Protein AF-P90569-F1 (afdb_monomer)

Structure (mmCIF, N/CA/C/O backbone):
data_AF-P90569-F1
#
_entry.id   AF-P90569-F1
#
loop_
_atom_site.group_PDB
_atom_site.id
_atom_site.type_symbol
_atom_site.label_atom_id
_atom_site.label_alt_id
_atom_site.label_comp_id
_atom_site.label_asym_id
_atom_site.label_entity_id
_atom_site.label_seq_id
_atom_site.pdbx_PDB_ins_code
_atom_site.Cartn_x
_atom_site.Cartn_y
_atom_site.Cartn_z
_atom_site.occupancy
_atom_site.B_iso_or_equiv
_atom_site.auth_seq_id
_atom_site.auth_comp_id
_atom_site.auth_asym_id
_atom_site.auth_atom_id
_atom_site.pdbx_PDB_model_num
ATOM 1 N N . THR A 1 1 ? 1.693 -11.062 -20.448 1.00 50.91 1 THR A N 1
ATOM 2 C CA . THR A 1 1 ? 1.460 -10.858 -19.003 1.00 50.91 1 THR A CA 1
ATOM 3 C C . THR A 1 1 ? 1.700 -9.396 -18.715 1.00 50.91 1 THR A C 1
ATOM 5 O O . THR A 1 1 ? 2.705 -8.881 -19.175 1.00 50.91 1 THR A O 1
ATOM 8 N N . ARG A 1 2 ? 0.749 -8.694 -18.090 1.00 66.25 2 ARG A N 1
ATOM 9 C CA . ARG A 1 2 ? 0.922 -7.277 -17.730 1.00 66.25 2 ARG A CA 1
ATOM 10 C C . ARG A 1 2 ? 2.099 -7.186 -16.749 1.00 66.25 2 ARG A C 1
ATOM 12 O O . ARG A 1 2 ? 2.153 -8.010 -15.838 1.00 66.25 2 ARG A O 1
ATOM 19 N N . ASP A 1 3 ? 3.040 -6.268 -16.967 1.00 85.44 3 ASP A N 1
ATOM 20 C CA . ASP A 1 3 ? 4.268 -6.139 -16.165 1.00 85.44 3 ASP A CA 1
ATOM 21 C C . ASP A 1 3 ? 3.945 -5.659 -14.740 1.00 85.44 3 ASP A C 1
ATOM 23 O O . ASP A 1 3 ? 4.013 -4.471 -14.423 1.00 85.44 3 ASP A O 1
ATOM 27 N N . ILE A 1 4 ? 3.530 -6.591 -13.882 1.00 91.81 4 ILE A N 1
ATOM 28 C CA . ILE A 1 4 ? 3.289 -6.360 -12.458 1.00 91.81 4 ILE A CA 1
ATOM 29 C C . ILE A 1 4 ? 4.580 -6.731 -11.718 1.00 91.81 4 ILE A C 1
ATOM 31 O O . ILE A 1 4 ? 5.033 -7.874 -11.834 1.00 91.81 4 ILE A O 1
ATOM 35 N N . PRO A 1 5 ? 5.204 -5.797 -10.983 1.00 95.25 5 PRO A N 1
ATOM 36 C CA . PRO A 1 5 ? 6.446 -6.083 -10.280 1.00 95.25 5 PRO A CA 1
ATOM 37 C C . PRO A 1 5 ? 6.232 -7.054 -9.113 1.00 95.25 5 PRO A C 1
ATOM 39 O O . PRO A 1 5 ? 5.121 -7.235 -8.614 1.00 95.25 5 PRO A O 1
ATOM 42 N N . ALA A 1 6 ? 7.326 -7.644 -8.628 1.00 96.00 6 ALA A N 1
ATOM 43 C CA . ALA A 1 6 ? 7.306 -8.407 -7.385 1.00 96.00 6 ALA A CA 1
ATOM 44 C C . ALA A 1 6 ? 6.777 -7.551 -6.218 1.00 96.00 6 ALA A C 1
ATOM 46 O O . ALA A 1 6 ? 7.009 -6.342 -6.172 1.00 96.00 6 ALA A O 1
ATOM 47 N N . ASN A 1 7 ? 6.108 -8.201 -5.261 1.00 96.62 7 ASN A N 1
ATOM 48 C CA . ASN A 1 7 ? 5.498 -7.577 -4.078 1.00 96.62 7 ASN A CA 1
ATOM 49 C C . ASN A 1 7 ? 4.382 -6.564 -4.394 1.00 96.62 7 ASN A C 1
ATOM 51 O O . ASN A 1 7 ? 4.144 -5.642 -3.611 1.00 96.62 7 ASN A O 1
ATOM 55 N N . ALA A 1 8 ? 3.690 -6.736 -5.522 1.00 96.75 8 ALA A N 1
ATOM 56 C CA . ALA A 1 8 ? 2.522 -5.950 -5.893 1.00 96.75 8 ALA A CA 1
ATOM 57 C C . ALA A 1 8 ? 1.290 -6.833 -6.137 1.00 96.75 8 ALA A C 1
ATOM 59 O O . ALA A 1 8 ? 1.397 -7.949 -6.643 1.00 96.75 8 ALA A O 1
ATOM 60 N N . GLY A 1 9 ? 0.116 -6.304 -5.798 1.00 94.06 9 GLY A N 1
ATOM 61 C CA . GLY A 1 9 ? -1.180 -6.801 -6.251 1.00 94.06 9 GLY A CA 1
ATOM 62 C C . GLY A 1 9 ? -1.674 -5.994 -7.452 1.00 94.06 9 GLY A C 1
ATOM 63 O O . GLY A 1 9 ? -1.355 -4.812 -7.581 1.00 94.06 9 GLY A O 1
ATOM 64 N N . CYS A 1 10 ? -2.453 -6.626 -8.327 1.00 92.69 10 CYS A N 1
ATOM 65 C CA . CYS A 1 10 ? -3.126 -5.968 -9.447 1.00 92.69 10 CYS A CA 1
ATOM 66 C C . CYS A 1 10 ? -4.597 -5.740 -9.104 1.00 92.69 10 CYS A C 1
ATOM 68 O O . CYS A 1 10 ? -5.242 -6.627 -8.547 1.00 92.69 10 CYS A O 1
ATOM 70 N N . PHE A 1 11 ? -5.118 -4.574 -9.464 1.00 89.25 11 PHE A N 1
ATOM 71 C CA . PHE A 1 11 ? -6.522 -4.222 -9.346 1.00 89.25 11 PHE A CA 1
ATOM 72 C C . PHE A 1 11 ? -7.046 -3.760 -10.703 1.00 89.25 11 PHE A C 1
ATOM 74 O O . PHE A 1 11 ? -6.391 -2.981 -11.399 1.00 89.25 11 PHE A O 1
ATOM 81 N N . ARG A 1 12 ? -8.236 -4.233 -11.075 1.00 91.00 12 ARG A N 1
ATOM 82 C CA . ARG A 1 12 ? -8.937 -3.818 -12.288 1.00 91.00 12 ARG A CA 1
ATOM 83 C C . ARG A 1 12 ? -10.201 -3.065 -11.906 1.00 91.00 12 ARG A C 1
ATOM 85 O O . ARG A 1 12 ? -11.041 -3.592 -11.192 1.00 91.00 12 ARG A O 1
ATOM 92 N N . TYR A 1 13 ? -10.325 -1.855 -12.425 1.00 86.81 13 TYR A N 1
ATOM 93 C CA . TYR A 1 13 ? -11.506 -1.017 -12.292 1.00 86.81 13 TYR A CA 1
ATOM 94 C C . TYR A 1 13 ? -12.603 -1.439 -13.278 1.00 86.81 13 TYR A C 1
ATOM 96 O O . TYR A 1 13 ? -12.315 -1.970 -14.356 1.00 86.81 13 TYR A O 1
ATOM 104 N N . ASP A 1 14 ? -13.854 -1.092 -12.967 1.00 87.12 14 ASP A N 1
ATOM 105 C CA . ASP A 1 14 ? -15.026 -1.363 -13.819 1.00 87.12 14 ASP A CA 1
ATOM 106 C C . ASP A 1 14 ? -14.909 -0.758 -15.225 1.00 87.12 14 ASP A C 1
ATOM 108 O O . ASP A 1 14 ? -15.398 -1.318 -16.203 1.00 87.12 14 ASP A O 1
ATOM 112 N N . ASN A 1 15 ? -14.211 0.376 -15.353 1.00 91.00 15 ASN A N 1
ATOM 113 C CA . ASN A 1 15 ? -13.942 1.021 -16.642 1.00 91.00 15 ASN A CA 1
ATOM 114 C C . ASN A 1 15 ? -12.847 0.315 -17.469 1.00 91.00 15 ASN A C 1
ATOM 116 O O . ASN A 1 15 ? -12.463 0.807 -18.528 1.00 91.00 15 ASN A O 1
ATOM 120 N N . GLY A 1 16 ? -12.331 -0.82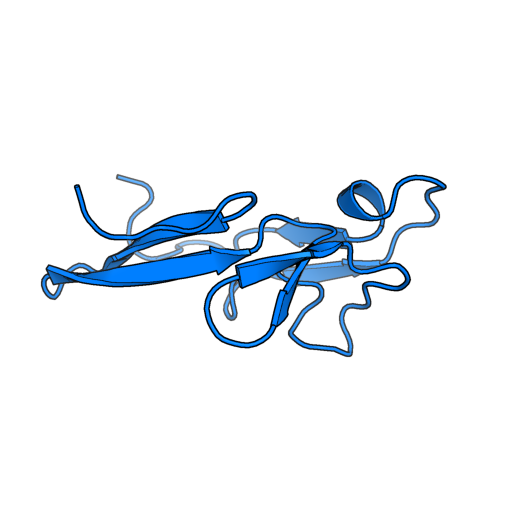2 -16.992 1.00 90.06 16 GLY A N 1
ATOM 121 C CA . GLY A 1 16 ? -11.311 -1.624 -17.660 1.00 90.06 16 GLY A CA 1
ATOM 122 C C . GLY A 1 16 ? -9.871 -1.172 -17.414 1.00 90.06 16 GLY A C 1
ATOM 123 O O . GLY A 1 16 ? -8.948 -1.859 -17.857 1.00 90.06 16 GLY A O 1
ATOM 124 N N . ASN A 1 17 ? -9.653 -0.065 -16.697 1.00 90.38 17 ASN A N 1
ATOM 125 C CA . ASN A 1 17 ? -8.313 0.329 -16.276 1.00 90.38 17 ASN A CA 1
ATOM 126 C C . ASN A 1 17 ? -7.763 -0.704 -15.295 1.00 90.38 17 ASN A C 1
ATOM 128 O O . ASN A 1 17 ? -8.493 -1.216 -14.452 1.00 90.38 17 ASN A O 1
ATOM 132 N N . GLU A 1 18 ? -6.464 -0.975 -15.364 1.00 91.19 18 GLU A N 1
ATOM 133 C CA . GLU A 1 18 ? -5.801 -1.760 -14.324 1.00 91.19 18 GLU A CA 1
ATOM 134 C C . GLU A 1 18 ? -4.643 -0.964 -13.766 1.00 91.19 18 GLU A C 1
ATOM 136 O O . GLU A 1 18 ? -3.935 -0.256 -14.490 1.00 91.19 18 GLU A O 1
ATOM 141 N N . GLU A 1 19 ? -4.449 -1.135 -12.476 1.00 91.56 19 GLU A N 1
ATOM 142 C CA . GLU A 1 19 ? -3.349 -0.590 -11.721 1.00 91.56 19 GLU A CA 1
ATOM 143 C C . GLU A 1 19 ? -2.718 -1.698 -10.894 1.00 91.56 19 GLU A C 1
ATOM 145 O O . GLU A 1 19 ? -3.336 -2.719 -10.596 1.00 91.56 19 GLU A O 1
ATOM 150 N N . TRP A 1 20 ? -1.483 -1.477 -10.479 1.00 93.56 20 TRP A N 1
ATOM 151 C CA . TRP A 1 20 ? -0.865 -2.296 -9.456 1.00 93.56 20 TRP A CA 1
ATOM 152 C C . TRP A 1 20 ? -0.529 -1.429 -8.255 1.00 93.56 20 TRP A C 1
ATOM 154 O O . TRP A 1 20 ? -0.214 -0.241 -8.379 1.00 93.56 20 TRP A O 1
ATOM 164 N N . ARG A 1 21 ? -0.575 -2.046 -7.081 1.00 94.06 21 ARG A N 1
ATOM 165 C CA . ARG A 1 21 ? -0.201 -1.434 -5.809 1.00 94.06 21 ARG A CA 1
ATOM 166 C C . ARG A 1 21 ? 0.697 -2.388 -5.050 1.00 94.06 21 ARG A C 1
ATOM 168 O O . ARG A 1 21 ? 0.548 -3.601 -5.165 1.00 94.06 21 ARG A O 1
ATOM 175 N N . CYS A 1 22 ? 1.634 -1.845 -4.286 1.00 96.44 22 CYS A N 1
ATOM 176 C CA . CYS A 1 22 ? 2.484 -2.669 -3.439 1.00 96.44 22 CYS A CA 1
ATOM 177 C C . CYS A 1 22 ? 1.657 -3.349 -2.343 1.00 96.44 22 CYS A C 1
ATOM 179 O O . CYS A 1 22 ? 0.674 -2.786 -1.865 1.00 96.44 22 CYS A O 1
ATOM 181 N N . LEU A 1 23 ? 2.054 -4.561 -1.963 1.00 96.31 23 LEU A N 1
ATOM 182 C CA . LEU A 1 23 ? 1.496 -5.251 -0.803 1.00 96.31 23 LEU A CA 1
ATOM 183 C C . LEU A 1 23 ? 1.836 -4.484 0.485 1.00 96.31 23 LEU A C 1
ATOM 185 O O . LEU A 1 23 ? 2.782 -3.696 0.521 1.00 96.31 23 LEU A O 1
ATOM 189 N N . LEU A 1 24 ? 1.094 -4.736 1.565 1.00 95.88 24 LEU A N 1
ATOM 190 C CA . LEU A 1 24 ? 1.394 -4.128 2.863 1.00 95.88 24 LEU A CA 1
ATOM 191 C C . LEU A 1 24 ? 2.803 -4.493 3.336 1.00 95.88 24 LEU A C 1
ATOM 193 O O . LEU A 1 24 ? 3.260 -5.624 3.176 1.00 95.88 24 LEU A O 1
ATOM 197 N N . GLY A 1 25 ? 3.490 -3.510 3.918 1.00 95.44 25 GLY A N 1
ATOM 198 C CA . GLY A 1 25 ? 4.913 -3.615 4.243 1.00 95.44 25 GLY A CA 1
ATOM 199 C C . GLY A 1 25 ? 5.844 -3.359 3.056 1.00 95.44 25 GLY A C 1
ATOM 200 O O . GLY A 1 25 ? 7.053 -3.482 3.217 1.00 95.44 25 GLY A O 1
ATOM 201 N N . TYR A 1 26 ? 5.315 -2.975 1.889 1.00 96.94 26 TYR A N 1
ATOM 202 C CA . TYR A 1 26 ? 6.092 -2.542 0.730 1.00 96.94 26 TYR A CA 1
ATOM 203 C C . TYR A 1 26 ? 5.629 -1.170 0.236 1.00 96.94 26 TYR A C 1
ATOM 205 O O . TYR A 1 26 ? 4.451 -0.818 0.297 1.00 96.94 26 TYR A O 1
ATOM 213 N N . LYS A 1 27 ? 6.563 -0.400 -0.318 1.00 95.19 27 LYS A N 1
ATOM 214 C CA . LYS A 1 27 ? 6.325 0.920 -0.902 1.00 95.19 27 LYS A CA 1
ATOM 215 C C . LYS A 1 27 ? 6.793 0.985 -2.346 1.00 95.19 27 LYS A C 1
ATOM 217 O O . LYS A 1 27 ? 7.755 0.326 -2.749 1.00 95.19 27 LYS A O 1
ATOM 222 N N . LYS A 1 28 ? 6.118 1.832 -3.120 1.00 94.44 28 LYS A N 1
ATOM 223 C CA . LYS A 1 28 ? 6.446 2.063 -4.523 1.00 94.44 28 LYS A CA 1
ATOM 224 C C . LYS A 1 28 ? 7.780 2.797 -4.634 1.00 94.44 28 LYS A C 1
ATOM 226 O O . LYS A 1 28 ? 7.968 3.849 -4.029 1.00 94.44 28 LYS A O 1
ATOM 231 N N . ASN A 1 29 ? 8.677 2.251 -5.442 1.00 95.06 29 ASN A N 1
ATOM 232 C CA . ASN A 1 29 ? 9.923 2.887 -5.840 1.00 95.06 29 ASN A CA 1
ATOM 233 C C . ASN A 1 29 ? 10.066 2.739 -7.357 1.00 95.06 29 ASN A C 1
ATOM 235 O O . ASN A 1 29 ? 10.439 1.679 -7.856 1.00 95.06 29 ASN A O 1
ATOM 239 N N . ASN A 1 30 ? 9.721 3.790 -8.102 1.00 92.94 30 ASN A N 1
ATOM 240 C CA . ASN A 1 30 ? 9.577 3.739 -9.560 1.00 92.94 30 ASN A CA 1
ATOM 241 C C . ASN A 1 30 ? 8.600 2.623 -9.993 1.00 92.94 30 ASN A C 1
ATOM 243 O O . ASN A 1 30 ? 7.424 2.647 -9.616 1.00 92.94 30 ASN A O 1
ATOM 247 N N . ASN A 1 31 ? 9.086 1.641 -10.755 1.00 93.81 31 ASN A N 1
ATOM 248 C CA . ASN A 1 31 ? 8.310 0.516 -11.278 1.00 93.81 31 ASN A CA 1
ATOM 249 C C . ASN A 1 31 ? 8.474 -0.764 -10.439 1.00 93.81 31 ASN A C 1
ATOM 251 O O . ASN A 1 31 ? 8.214 -1.854 -10.938 1.00 93.81 31 ASN A O 1
ATOM 255 N N . THR A 1 32 ? 8.921 -0.659 -9.184 1.00 95.69 32 THR A N 1
ATOM 256 C CA . THR A 1 32 ? 9.066 -1.803 -8.273 1.00 95.69 32 THR A CA 1
ATOM 257 C C . THR A 1 32 ? 8.467 -1.519 -6.897 1.00 95.69 32 THR A C 1
ATOM 259 O O . THR A 1 32 ? 8.172 -0.371 -6.547 1.00 95.69 32 THR A O 1
ATOM 262 N N . CYS A 1 33 ? 8.287 -2.581 -6.111 1.00 97.38 33 CYS A N 1
ATOM 263 C CA . CYS A 1 33 ? 7.884 -2.511 -4.712 1.00 97.38 33 CYS A CA 1
ATOM 264 C C . CYS A 1 33 ? 9.035 -2.987 -3.824 1.00 97.38 33 CYS A C 1
ATOM 266 O O . CYS A 1 33 ? 9.438 -4.152 -3.875 1.00 97.38 33 CYS A O 1
ATOM 268 N N . LEU A 1 34 ? 9.568 -2.065 -3.023 1.00 96.88 34 LEU A N 1
ATOM 269 C CA . LEU A 1 34 ? 10.619 -2.332 -2.040 1.00 96.88 34 LEU A CA 1
ATOM 270 C C . LEU A 1 34 ? 10.013 -2.398 -0.646 1.00 96.88 34 LEU A C 1
ATOM 272 O O . LEU A 1 34 ? 8.974 -1.791 -0.407 1.00 96.88 34 LEU A O 1
ATOM 276 N N . GLU A 1 35 ? 10.658 -3.114 0.268 1.00 96.62 35 GLU A N 1
ATOM 277 C CA . GLU A 1 35 ? 10.202 -3.182 1.654 1.00 96.62 35 GLU A CA 1
ATOM 278 C C . GLU A 1 35 ? 10.106 -1.771 2.262 1.00 96.62 35 GLU A C 1
ATOM 280 O O . GLU A 1 35 ? 10.996 -0.927 2.100 1.00 96.62 35 GLU A O 1
ATOM 285 N N . ASP A 1 36 ? 8.996 -1.504 2.942 1.00 96.00 36 ASP A N 1
ATOM 286 C CA . ASP A 1 36 ? 8.812 -0.312 3.748 1.00 96.00 36 ASP A CA 1
ATOM 287 C C . ASP A 1 36 ? 9.184 -0.636 5.192 1.00 96.00 36 ASP A C 1
ATOM 289 O O . ASP A 1 36 ? 8.477 -1.365 5.883 1.00 96.00 36 ASP A O 1
ATOM 293 N N . SER A 1 37 ? 10.311 -0.101 5.656 1.00 94.50 37 SER A N 1
ATOM 294 C CA . SER A 1 37 ? 10.803 -0.335 7.015 1.00 94.50 37 SER A CA 1
ATOM 295 C C . SER A 1 37 ? 9.999 0.400 8.090 1.00 94.50 37 SER A C 1
ATOM 297 O O . SER A 1 37 ? 10.130 0.092 9.278 1.00 94.50 37 SER A O 1
ATOM 299 N N . ASN A 1 38 ? 9.175 1.377 7.700 1.00 94.06 38 ASN A N 1
ATOM 300 C CA . ASN A 1 38 ? 8.382 2.169 8.631 1.00 94.06 38 ASN A CA 1
ATOM 301 C C . ASN A 1 38 ? 7.037 2.604 8.021 1.00 94.06 38 ASN A C 1
ATOM 303 O O . ASN A 1 38 ? 6.806 3.804 7.827 1.00 94.06 38 ASN A O 1
ATOM 307 N N . PRO A 1 39 ? 6.140 1.651 7.715 1.00 95.38 39 PRO A N 1
ATOM 308 C CA . PRO A 1 39 ? 4.840 1.977 7.160 1.00 95.38 39 PRO A CA 1
ATOM 309 C C . PRO A 1 39 ? 3.981 2.654 8.233 1.00 95.38 39 PRO A C 1
ATOM 311 O O . PRO A 1 39 ? 3.921 2.213 9.382 1.00 95.38 39 PRO A O 1
ATOM 314 N N . THR A 1 40 ? 3.312 3.745 7.862 1.00 95.44 40 THR A N 1
ATOM 315 C CA . THR A 1 40 ? 2.417 4.499 8.754 1.00 95.44 40 THR A CA 1
ATOM 316 C C . THR A 1 40 ? 1.179 4.941 7.987 1.00 95.44 40 THR A C 1
ATOM 318 O O . THR A 1 40 ? 1.279 5.268 6.806 1.00 95.44 40 THR A O 1
ATOM 321 N N . CYS A 1 41 ? 0.023 5.040 8.647 1.00 95.56 41 CYS A N 1
ATOM 322 C CA . CYS A 1 41 ? -1.184 5.568 7.997 1.00 95.56 41 CYS A CA 1
ATOM 323 C C . CYS A 1 41 ? -1.012 7.003 7.466 1.00 95.56 41 CYS A C 1
ATOM 325 O O . CYS A 1 41 ? -1.644 7.375 6.483 1.00 95.56 41 CYS A O 1
ATOM 327 N N . GLY A 1 42 ? -0.129 7.805 8.076 1.00 94.50 42 GLY A N 1
ATOM 328 C CA . GLY A 1 42 ? 0.167 9.168 7.620 1.00 94.50 42 GLY A CA 1
ATOM 329 C C . GLY A 1 42 ? 0.933 9.233 6.294 1.00 94.50 42 GLY A C 1
ATOM 330 O O . GLY A 1 42 ? 0.938 10.277 5.649 1.00 94.50 42 GLY A O 1
ATOM 331 N N . ASN A 1 43 ? 1.553 8.129 5.866 1.00 92.81 43 ASN A N 1
ATOM 332 C CA . ASN A 1 43 ? 2.277 8.040 4.606 1.00 92.81 43 ASN A CA 1
ATOM 333 C C . ASN A 1 43 ? 1.582 7.050 3.664 1.00 92.81 43 ASN A C 1
ATOM 335 O O . ASN A 1 43 ? 1.594 5.845 3.907 1.00 92.81 43 ASN A O 1
ATOM 339 N N . ASN A 1 44 ? 0.977 7.554 2.585 1.00 93.75 44 ASN A N 1
ATOM 340 C CA . ASN A 1 44 ? 0.272 6.741 1.585 1.00 93.75 44 ASN A CA 1
ATOM 341 C C . ASN A 1 44 ? -0.761 5.761 2.191 1.00 93.75 44 ASN A C 1
ATOM 343 O O . ASN A 1 44 ? -0.853 4.611 1.768 1.00 93.75 44 ASN A O 1
ATOM 347 N N . ASN A 1 45 ? -1.487 6.184 3.233 1.00 94.69 45 ASN A N 1
ATOM 348 C CA . ASN A 1 45 ? -2.442 5.341 3.966 1.00 94.69 45 ASN A CA 1
ATOM 349 C C . ASN A 1 45 ? -1.842 3.994 4.432 1.00 94.69 45 ASN A C 1
ATOM 351 O O . ASN A 1 45 ? -2.536 2.984 4.465 1.00 94.69 45 ASN A O 1
ATOM 355 N N . GLY A 1 46 ? -0.532 3.932 4.706 1.00 93.81 46 GLY A N 1
ATOM 356 C CA . GLY A 1 46 ? 0.166 2.694 5.071 1.00 93.81 46 GLY A CA 1
ATOM 357 C C . GLY A 1 46 ? 0.239 1.635 3.960 1.00 93.81 46 GLY A C 1
ATOM 358 O O . GLY A 1 46 ? 0.566 0.485 4.241 1.00 93.81 46 GLY A O 1
ATOM 359 N N . GLY A 1 47 ? -0.074 1.996 2.712 1.00 93.75 47 GLY A N 1
ATOM 360 C CA . GLY A 1 47 ? -0.227 1.057 1.596 1.00 93.75 47 GLY A CA 1
ATOM 361 C C . GLY A 1 47 ? -1.641 0.488 1.443 1.00 93.75 47 GLY A C 1
ATOM 362 O O . GLY A 1 47 ? -1.868 -0.323 0.548 1.00 93.75 47 GLY A O 1
ATOM 363 N N . CYS A 1 48 ? -2.597 0.910 2.275 1.00 94.62 48 CYS A N 1
ATOM 364 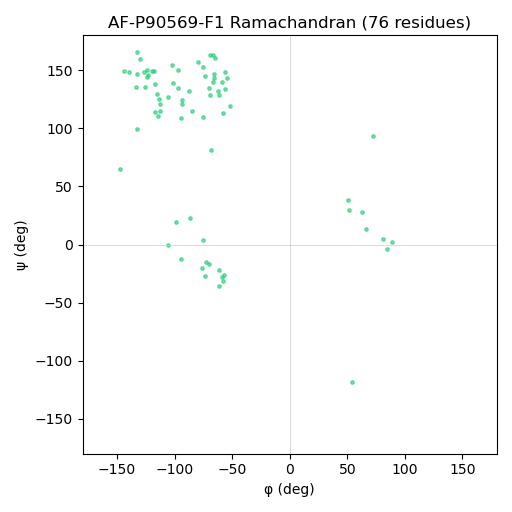C CA . CYS A 1 48 ? -4.002 0.550 2.118 1.00 94.62 48 CYS A CA 1
ATOM 365 C C . CYS A 1 48 ? -4.618 1.150 0.845 1.00 94.62 48 CYS A C 1
ATOM 367 O O . CYS A 1 48 ? -4.121 2.126 0.279 1.00 94.62 48 CYS A O 1
ATOM 369 N N . ASP A 1 49 ? -5.767 0.606 0.438 1.00 91.94 49 ASP A N 1
ATOM 370 C CA . ASP A 1 49 ? -6.635 1.260 -0.542 1.00 91.94 49 ASP A CA 1
ATOM 371 C C . ASP A 1 49 ? -7.003 2.695 -0.091 1.00 91.94 49 ASP A C 1
ATOM 373 O O . ASP A 1 49 ? -7.196 2.913 1.111 1.00 91.94 49 ASP A O 1
ATOM 377 N N . PRO A 1 50 ? -7.113 3.683 -1.005 1.00 89.44 50 PRO A N 1
ATOM 378 C CA . PRO A 1 50 ? -7.468 5.061 -0.649 1.00 89.44 50 PRO A CA 1
ATOM 379 C C . PRO A 1 50 ? -8.800 5.211 0.101 1.00 89.44 50 PRO A C 1
ATOM 381 O O . PRO A 1 50 ? -8.984 6.175 0.840 1.00 89.44 50 PRO A O 1
ATOM 384 N N . THR A 1 51 ? -9.732 4.277 -0.088 1.00 89.38 51 THR A N 1
ATOM 385 C CA . THR A 1 51 ? -11.057 4.257 0.552 1.00 89.38 51 THR A CA 1
ATOM 386 C C . THR A 1 51 ? -11.100 3.410 1.826 1.00 89.38 51 THR A C 1
ATOM 388 O O . THR A 1 51 ? -12.046 3.515 2.613 1.00 89.38 51 THR A O 1
ATOM 391 N N . ALA A 1 52 ? -10.071 2.597 2.079 1.00 93.56 52 ALA A N 1
ATOM 392 C CA . ALA A 1 52 ? -9.986 1.787 3.284 1.00 93.56 52 ALA A CA 1
ATOM 393 C C . ALA A 1 52 ? -9.662 2.642 4.519 1.00 93.56 52 ALA A C 1
ATOM 395 O O . ALA A 1 52 ? -8.883 3.598 4.477 1.00 93.56 52 ALA A O 1
ATOM 396 N N . GLY A 1 53 ? -10.232 2.261 5.664 1.00 94.62 53 GLY A N 1
ATOM 397 C CA . GLY A 1 53 ? -9.730 2.724 6.955 1.00 94.62 53 GLY A CA 1
ATOM 398 C C . GLY A 1 53 ? -8.339 2.147 7.221 1.00 94.62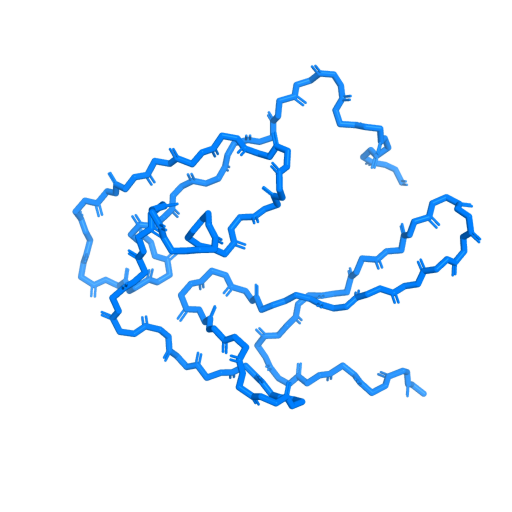 53 GLY A C 1
ATOM 399 O O . GLY A 1 53 ? -8.112 0.977 6.930 1.00 94.62 53 GLY A O 1
ATOM 400 N N . CYS A 1 54 ? -7.437 2.950 7.787 1.00 96.00 54 CYS A N 1
ATOM 401 C CA . CYS A 1 54 ? -6.092 2.523 8.175 1.00 96.00 54 CYS A CA 1
ATOM 402 C C . CYS A 1 54 ? -5.896 2.643 9.685 1.00 96.00 54 CYS A C 1
ATOM 404 O O . CYS A 1 54 ? -6.297 3.638 10.296 1.00 96.00 54 CYS A O 1
ATOM 406 N N . GLN A 1 55 ? -5.247 1.642 10.277 1.00 96.69 55 GLN A N 1
ATOM 407 C CA . GLN A 1 55 ? -4.799 1.659 11.666 1.00 96.69 55 GLN A CA 1
ATOM 408 C C . GLN A 1 55 ? -3.353 1.164 11.761 1.00 96.69 55 GLN A C 1
ATOM 410 O O . GLN A 1 55 ? -2.998 0.153 11.154 1.00 96.69 55 GLN A O 1
ATOM 415 N N . THR A 1 56 ? -2.531 1.860 12.551 1.00 94.31 56 THR A N 1
ATOM 416 C CA . THR A 1 56 ? -1.172 1.412 12.881 1.00 94.31 56 THR A CA 1
ATOM 417 C C . THR A 1 56 ? -1.219 0.512 14.115 1.00 94.31 56 THR A C 1
ATOM 419 O O . THR A 1 56 ? -1.821 0.878 15.124 1.00 94.31 56 THR A O 1
ATOM 422 N N . ALA A 1 57 ? -0.558 -0.638 14.052 1.00 91.38 57 ALA A N 1
ATOM 423 C CA . ALA A 1 57 ? -0.400 -1.585 15.146 1.00 91.38 57 ALA A CA 1
ATOM 424 C C . ALA A 1 57 ? 1.085 -1.782 15.485 1.00 91.38 57 ALA A C 1
ATOM 426 O O . ALA A 1 57 ? 1.954 -1.719 14.611 1.00 91.38 57 ALA A O 1
ATOM 427 N N . GLU A 1 58 ? 1.386 -2.063 16.754 1.00 90.38 58 GLU A N 1
ATOM 428 C CA . GLU A 1 58 ? 2.743 -2.439 17.147 1.00 90.38 58 GLU A CA 1
ATOM 429 C C . GLU A 1 58 ? 3.039 -3.880 16.722 1.00 90.38 58 GLU A C 1
ATOM 431 O O . GLU A 1 58 ? 2.493 -4.844 17.260 1.00 90.38 58 GLU A O 1
ATOM 436 N N . ASN A 1 59 ? 3.917 -4.031 15.731 1.00 90.56 59 ASN A N 1
ATOM 437 C CA . ASN A 1 59 ? 4.384 -5.328 15.263 1.00 90.56 59 ASN A CA 1
ATOM 438 C C . ASN A 1 59 ? 5.859 -5.258 14.847 1.00 90.56 59 ASN A C 1
ATOM 440 O O . ASN A 1 59 ? 6.336 -4.227 14.373 1.00 90.56 59 ASN A O 1
ATOM 444 N N . ARG A 1 60 ? 6.588 -6.368 15.011 1.00 87.88 60 ARG A N 1
ATOM 445 C CA . ARG A 1 60 ? 7.979 -6.484 14.542 1.00 87.88 60 ARG A CA 1
ATOM 446 C C . ARG A 1 60 ? 8.069 -6.623 13.022 1.00 87.88 60 ARG A C 1
ATOM 448 O O . ARG A 1 60 ? 9.075 -6.233 12.445 1.00 87.88 60 ARG A O 1
ATOM 455 N N . GLU A 1 61 ? 7.033 -7.158 12.385 1.00 89.50 61 GLU A N 1
ATOM 456 C CA . GLU A 1 61 ? 6.948 -7.340 10.940 1.00 89.50 61 GLU A CA 1
ATOM 457 C C . GLU A 1 61 ? 6.251 -6.137 10.295 1.00 89.50 61 GLU A C 1
ATOM 459 O O . GLU A 1 61 ? 5.125 -5.795 10.659 1.00 89.50 61 GLU A O 1
ATOM 464 N N . ASN A 1 62 ? 6.905 -5.495 9.325 1.00 87.19 62 ASN A N 1
ATOM 465 C CA . ASN A 1 62 ? 6.390 -4.274 8.698 1.00 87.19 62 ASN A CA 1
ATOM 466 C C . ASN A 1 62 ? 5.049 -4.489 7.980 1.00 87.19 62 ASN A C 1
ATOM 468 O O . ASN A 1 62 ? 4.167 -3.637 8.061 1.00 87.19 62 ASN A O 1
ATOM 472 N N . SER A 1 63 ? 4.855 -5.657 7.366 1.00 86.44 63 SER A N 1
ATOM 473 C CA . SER A 1 63 ? 3.599 -6.068 6.717 1.00 86.44 63 SER A CA 1
ATOM 474 C C . SER A 1 63 ? 2.405 -6.153 7.681 1.00 86.44 63 SER A C 1
ATOM 476 O O . SER A 1 63 ? 1.262 -6.056 7.245 1.00 86.44 63 SER A O 1
ATOM 478 N N . LYS A 1 64 ? 2.658 -6.305 8.990 1.00 91.69 64 LYS A N 1
ATOM 479 C CA . LYS A 1 64 ? 1.644 -6.439 10.050 1.00 91.69 64 LYS A CA 1
ATOM 480 C C . LYS A 1 64 ? 1.480 -5.179 10.902 1.00 91.69 64 LYS A C 1
ATOM 482 O O . LYS A 1 64 ? 0.667 -5.174 11.823 1.00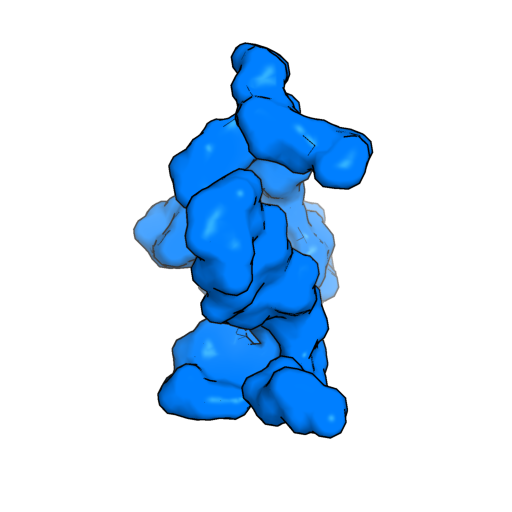 91.69 64 LYS A O 1
ATOM 487 N N . LYS A 1 65 ? 2.250 -4.119 10.626 1.00 94.69 65 LYS A N 1
ATOM 488 C CA . LYS A 1 65 ? 2.117 -2.819 11.306 1.00 94.69 65 LYS A CA 1
ATOM 489 C C . LYS A 1 65 ? 0.919 -2.015 10.812 1.00 94.69 65 LYS A C 1
ATOM 491 O O . LYS A 1 65 ? 0.487 -1.110 11.513 1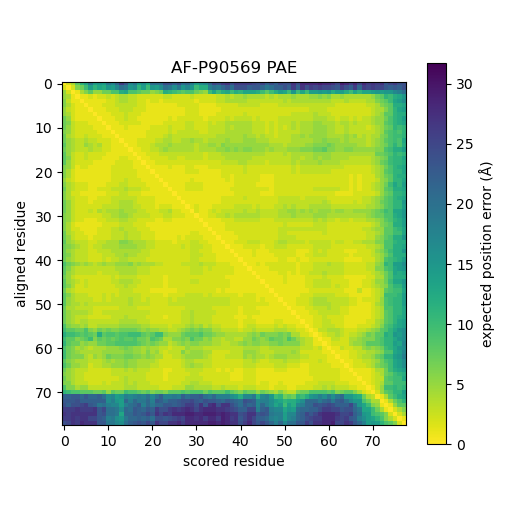.00 94.69 65 LYS A O 1
ATOM 496 N N . ILE A 1 66 ? 0.396 -2.320 9.627 1.00 96.69 66 ILE A N 1
ATOM 497 C CA . ILE A 1 66 ? -0.751 -1.628 9.037 1.00 96.69 66 ILE A CA 1
ATOM 498 C C . ILE A 1 66 ? -1.922 -2.592 8.918 1.00 96.69 66 ILE A C 1
ATOM 500 O O . ILE A 1 66 ? -1.785 -3.687 8.379 1.00 96.69 66 ILE A O 1
ATOM 504 N N . ILE A 1 67 ? -3.079 -2.158 9.407 1.00 95.75 67 ILE A N 1
ATOM 505 C CA . ILE A 1 67 ? -4.352 -2.856 9.266 1.00 95.75 67 ILE A CA 1
ATOM 506 C C . ILE A 1 67 ? -5.244 -2.005 8.365 1.00 95.75 67 ILE A C 1
ATOM 508 O O . ILE A 1 67 ? -5.531 -0.850 8.688 1.00 95.75 67 ILE A O 1
ATOM 512 N N . CYS A 1 68 ? -5.673 -2.586 7.245 1.00 95.00 68 CYS A N 1
ATOM 513 C CA . CYS A 1 68 ? -6.578 -1.958 6.290 1.00 95.00 68 CYS A CA 1
ATOM 514 C C . CYS A 1 68 ? -7.970 -2.573 6.409 1.00 95.00 68 CYS A C 1
ATOM 516 O O . CYS A 1 68 ? -8.120 -3.788 6.284 1.00 95.00 68 CYS A O 1
ATOM 518 N N . THR A 1 69 ? -8.986 -1.734 6.579 1.00 94.19 69 THR A N 1
ATOM 519 C CA . THR A 1 69 ? -10.383 -2.168 6.667 1.00 94.19 69 THR A CA 1
ATOM 520 C C . THR A 1 69 ? -11.172 -1.575 5.513 1.00 94.19 69 THR A C 1
ATOM 522 O O . THR A 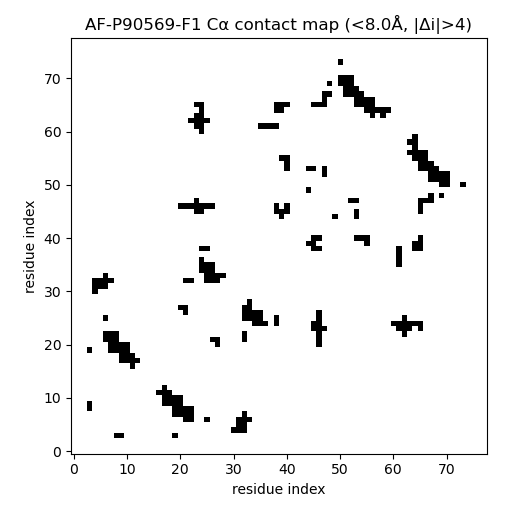1 69 ? -11.356 -0.357 5.442 1.00 94.19 69 THR A O 1
ATOM 525 N N . CYS A 1 70 ? -11.659 -2.431 4.617 1.00 91.31 70 CYS A N 1
ATOM 526 C CA . CYS A 1 70 ? -12.604 -2.036 3.578 1.00 91.31 70 CYS A CA 1
ATOM 527 C C . CYS A 1 70 ? -13.885 -1.508 4.237 1.00 91.31 70 CYS A C 1
ATOM 529 O O . CYS A 1 70 ? -14.443 -2.158 5.121 1.00 91.31 70 CYS A O 1
ATOM 531 N N . LYS A 1 71 ? -14.338 -0.320 3.834 1.00 84.19 71 LYS A N 1
ATOM 532 C CA . LYS A 1 71 ? -15.598 0.261 4.315 1.00 84.19 71 LYS A CA 1
ATOM 533 C C . LYS A 1 71 ? -16.697 -0.035 3.301 1.00 84.19 71 LYS A C 1
ATOM 535 O O . LYS A 1 71 ? -16.467 0.112 2.106 1.00 84.19 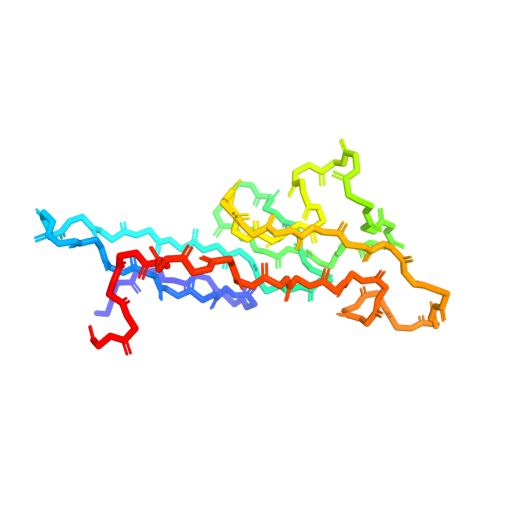71 LYS A O 1
ATOM 540 N N . GLU A 1 72 ? -17.869 -0.464 3.765 1.00 76.00 72 GLU A N 1
ATOM 541 C CA . GLU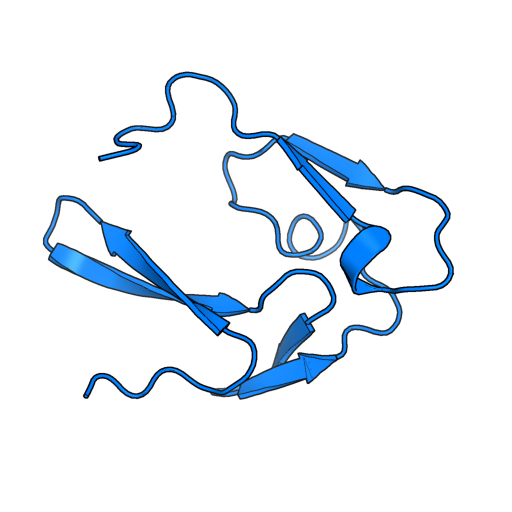 A 1 72 ? -18.954 -0.843 2.859 1.00 76.00 72 GLU A CA 1
ATOM 542 C C . GLU A 1 72 ? -19.697 0.343 2.203 1.00 76.00 72 GLU A C 1
ATOM 544 O O . GLU A 1 72 ? -19.826 1.402 2.825 1.00 76.00 72 GLU A O 1
ATOM 549 N N . PRO A 1 73 ? -20.269 0.115 0.998 1.00 64.88 73 PRO A N 1
ATOM 550 C CA . PRO A 1 73 ? -19.866 -0.929 0.064 1.00 64.88 73 PRO A CA 1
ATOM 551 C C . PRO A 1 73 ? -18.707 -0.375 -0.764 1.00 64.88 73 PRO A C 1
ATOM 553 O O . PRO A 1 73 ? -18.883 0.568 -1.537 1.00 64.88 73 PRO A O 1
ATOM 556 N N . THR A 1 74 ? -17.521 -0.967 -0.628 1.00 57.06 74 THR A N 1
ATOM 557 C CA . THR A 1 74 ? -16.504 -0.863 -1.676 1.00 57.06 74 THR A CA 1
ATOM 558 C C . THR A 1 74 ? -17.189 -1.289 -2.974 1.00 57.06 74 THR A C 1
ATOM 560 O O . THR A 1 74 ? -17.705 -2.413 -3.003 1.00 57.06 74 THR A O 1
ATOM 563 N N . PRO A 1 75 ? -17.282 -0.432 -4.006 1.00 54.06 75 PRO A N 1
ATOM 564 C CA . PRO A 1 75 ? -17.863 -0.856 -5.263 1.00 54.06 75 PRO A CA 1
ATOM 565 C C . PRO A 1 75 ? -17.043 -2.048 -5.769 1.00 54.06 75 PRO A C 1
ATOM 567 O O . PRO A 1 75 ? -15.860 -1.913 -6.061 1.00 54.06 75 PRO A O 1
ATOM 570 N N . ASN A 1 76 ? -17.707 -3.205 -5.789 1.00 53.34 76 ASN A N 1
ATOM 571 C CA . ASN A 1 76 ? -17.313 -4.485 -6.376 1.00 53.34 76 ASN A CA 1
ATOM 572 C C . ASN A 1 76 ? -16.203 -5.278 -5.658 1.00 53.34 76 ASN A C 1
ATOM 574 O O . ASN A 1 76 ? -15.016 -5.170 -5.945 1.00 53.34 76 ASN A O 1
ATOM 578 N N . ALA A 1 77 ? -16.644 -6.179 -4.772 1.00 45.69 77 ALA A N 1
ATOM 579 C CA . ALA A 1 77 ? -15.886 -7.341 -4.291 1.00 45.69 77 ALA A CA 1
ATOM 580 C C . ALA A 1 77 ? -16.044 -8.581 -5.209 1.00 45.69 77 ALA A C 1
ATOM 582 O O . ALA A 1 77 ? -15.879 -9.708 -4.739 1.00 45.69 77 ALA A O 1
ATOM 583 N N . TYR A 1 78 ? -16.400 -8.382 -6.485 1.00 40.84 78 TYR A N 1
ATOM 584 C CA . TYR A 1 78 ? -16.636 -9.440 -7.476 1.00 40.84 78 TYR A CA 1
ATOM 585 C C . TYR A 1 78 ? -15.732 -9.270 -8.692 1.00 40.84 78 TYR A C 1
ATOM 587 O O . TYR A 1 78 ? -15.691 -8.138 -9.223 1.00 40.84 78 TYR A O 1
#

Organism: Plasmodium berghei (NCBI:txid5821)

Secondary structure (DSSP, 8-state):
---PPTTEEEEE-TTS-EEEEEPTTEEEETTEEEE-SS--TTTGGGG--TTSEEEE---SSGGGSEEEEPPS--S---

Solvent-accessible surface area (backbone atoms only — not comparable to full-atom values): 4770 Å² total; per-residue (Å²): 129,82,93,72,41,67,60,48,48,78,48,72,48,95,89,68,51,72,50,72,45,33,36,59,26,24,36,78,54,91,86,39,36,43,80,27,90,75,57,35,46,93,51,71,42,25,44,39,58,94,77,32,49,60,44,74,45,96,52,95,49,42,48,62,15,45,49,65,40,82,50,88,81,60,88,71,94,120

pLDDT: mean 88.9, std 12.54, range [40.84, 97.38]

InterPro domains:
  IPR024730 Merozoite surface protein, EGF domain 1 [PF12946] (2-34)

Nearest PDB structures (foldseek):
  1ob1-assembly1_C  TM=9.047E-01  e=3.957E-07  Plasmodium falciparum
  8dfi-assembly1_A  TM=8.999E-01  e=4.808E-07  Plasmodium falciparum 3D7
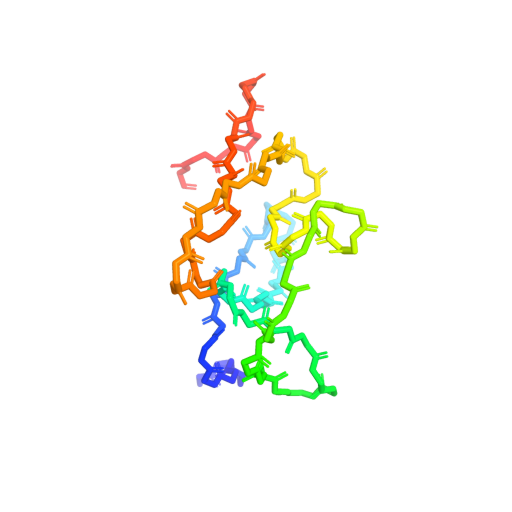  8dfg-assembly2_B  TM=8.986E-01  e=3.843E-06  Plasmodium falciparum 3D7
  1b9w-assembly1_A  TM=8.978E-01  e=5.317E-06  Plasmodium cynomolgi
  2npr-assembly1_A  TM=8.275E-01  e=1.763E-06  Plasmodium vivax strain Belem

Mean predicted aligned error: 5.39 Å

Sequence (78 aa):
TRDIPANAGCFRYDNGNEEWRCLLGYKKNNNTCLEDSNPTCGNNNGGCDPTAGCQTAENRENSKKIICTCKEPTPNAY

Radius of gyration: 13.0 Å; Cα contacts (8 Å, |Δi|>4): 138; chains: 1; bounding box: 31×20×36 Å

Foldseek 3Di:
DPPQAPQWDKDADPVGDIDIFGQQQWDDDPRYTDGDPDQDCVPPHSREDPQWHWDADDDPRRNPRIDTHHDPPPPDPD